Protein AF-A0A381VRU5-F1 (afdb_monomer_lite)

Radius of gyration: 12.2 Å; chains: 1; bounding box: 27×28×28 Å

pLDDT: mean 95.63, std 3.84, range [84.19, 98.69]

InterPro domains:
  IPR001451 Hexapeptide repeat [PF00132] (54-87)
  IPR011004 Trimeric LpxA-like superfamily [SSF51161] (17-87)

Organism: NCBI:txid408172

Foldseek 3Di:
DFAAEDPVCPPPDPVPRQTEEAEDCEADDAAEDYTQEYHYACEYEAHHEYHDHLEYAYYNEYHYACEYEDYNHYHYYNHYDYHNHYHYD

Secondary structure (DSSP, 8-state):
-EEEPPGGGTTS-GGG----EE-TT-B--SEEEETT-EE-TT-EE-SSEEE-TT-EE-TT-EE-TT-EE-TT-EE-TT-EEPTT-EE--

Structure (mmCIF, N/CA/C/O backbone):
data_AF-A0A381VRU5-F1
#
_entry.id   AF-A0A381VRU5-F1
#
loop_
_atom_site.group_PDB
_atom_site.id
_atom_site.type_symbol
_atom_site.label_atom_id
_atom_site.label_alt_id
_atom_site.label_comp_id
_atom_site.label_asym_id
_atom_site.label_entity_id
_atom_site.label_seq_id
_atom_site.pdbx_PDB_ins_code
_atom_site.Cartn_x
_atom_site.Cartn_y
_atom_site.Cartn_z
_atom_site.occupancy
_atom_site.B_iso_or_equiv
_atom_site.auth_seq_id
_atom_site.auth_comp_id
_atom_site.auth_asym_id
_atom_site.auth_atom_id
_atom_site.pdbx_PDB_model_num
ATOM 1 N N . MET A 1 1 ? 8.726 -2.211 6.996 1.00 85.06 1 MET A N 1
ATOM 2 C CA . MET A 1 1 ? 8.826 -0.823 7.474 1.00 85.06 1 MET A CA 1
ATOM 3 C C . MET A 1 1 ? 7.457 -0.176 7.365 1.00 85.06 1 MET A C 1
ATOM 5 O O . MET A 1 1 ? 6.833 -0.298 6.322 1.00 85.06 1 MET A O 1
ATOM 9 N N . ILE A 1 2 ? 6.956 0.435 8.433 1.00 91.06 2 ILE A N 1
ATOM 10 C CA . ILE A 1 2 ? 5.621 1.048 8.455 1.00 91.06 2 ILE A CA 1
ATOM 11 C C . ILE A 1 2 ? 5.785 2.491 8.923 1.00 91.06 2 ILE A C 1
ATOM 13 O O . ILE A 1 2 ? 6.436 2.717 9.940 1.00 91.06 2 ILE A O 1
ATOM 17 N N . GLY A 1 3 ? 5.224 3.437 8.169 1.00 87.38 3 GLY A N 1
ATOM 18 C CA . GLY A 1 3 ? 5.266 4.865 8.472 1.00 87.38 3 GLY A CA 1
ATOM 19 C C . GLY A 1 3 ? 6.623 5.515 8.206 1.00 87.38 3 GLY A C 1
ATOM 20 O O . GLY A 1 3 ? 7.023 6.393 8.963 1.00 87.38 3 GLY A O 1
ATOM 21 N N . TYR A 1 4 ? 7.356 5.078 7.174 1.00 88.44 4 TYR A N 1
ATOM 22 C CA . TYR A 1 4 ? 8.642 5.707 6.850 1.00 88.44 4 TYR A CA 1
ATOM 23 C C . TYR A 1 4 ? 8.446 7.147 6.358 1.00 88.44 4 TYR A C 1
ATOM 25 O O . TYR A 1 4 ? 7.614 7.344 5.470 1.00 88.44 4 TYR A O 1
ATOM 33 N N . PRO A 1 5 ? 9.188 8.140 6.876 1.00 91.06 5 PRO A N 1
ATOM 34 C CA . PRO A 1 5 ? 9.076 9.518 6.414 1.00 91.06 5 PRO A CA 1
ATOM 35 C C . PRO A 1 5 ? 9.335 9.626 4.910 1.00 91.06 5 PRO A C 1
ATOM 37 O O . PRO A 1 5 ? 10.302 9.068 4.390 1.00 91.06 5 PRO A O 1
ATOM 40 N N . HIS A 1 6 ? 8.472 10.356 4.210 1.00 88.50 6 HIS A N 1
ATOM 41 C CA . HIS A 1 6 ? 8.760 10.785 2.842 1.00 88.50 6 HIS A CA 1
ATOM 42 C C . HIS A 1 6 ? 9.729 11.976 2.849 1.00 88.50 6 HIS A C 1
ATOM 44 O O . HIS A 1 6 ? 10.043 12.524 3.907 1.00 88.50 6 HIS A O 1
ATOM 50 N N . LYS A 1 7 ? 10.211 12.382 1.669 1.00 87.69 7 LYS A N 1
ATOM 51 C CA . LYS A 1 7 ? 11.262 13.403 1.518 1.00 87.69 7 LYS A CA 1
ATOM 52 C C . 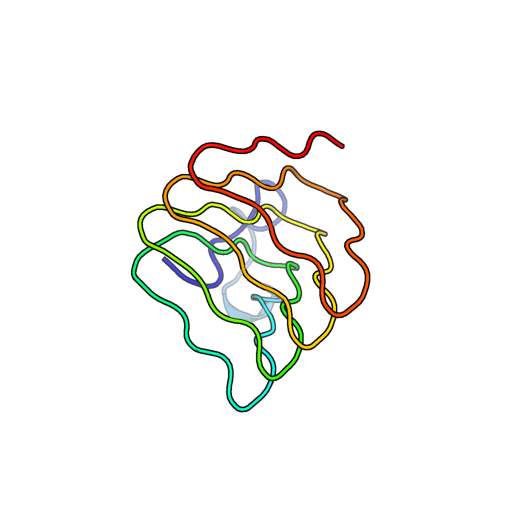LYS A 1 7 ? 10.993 14.679 2.328 1.00 87.69 7 LYS A C 1
ATOM 54 O O . LYS A 1 7 ? 11.902 15.174 2.984 1.00 87.69 7 LYS A O 1
ATOM 59 N N . ASP A 1 8 ? 9.745 15.142 2.356 1.00 87.00 8 ASP A N 1
ATOM 60 C CA . ASP A 1 8 ? 9.354 16.389 3.027 1.00 87.00 8 ASP A CA 1
ATOM 61 C C . ASP A 1 8 ? 9.183 16.243 4.553 1.00 87.00 8 ASP A C 1
ATOM 63 O O . ASP A 1 8 ? 8.799 17.189 5.246 1.00 87.00 8 ASP A O 1
ATOM 67 N N . GLU A 1 9 ? 9.406 15.049 5.101 1.00 90.31 9 GLU A N 1
ATOM 68 C CA . GLU A 1 9 ? 9.381 14.751 6.537 1.00 90.31 9 GLU A CA 1
ATOM 69 C C . GLU A 1 9 ? 10.750 14.346 7.095 1.00 90.31 9 GLU A C 1
ATOM 71 O O . GLU A 1 9 ? 10.858 14.152 8.302 1.00 90.31 9 GLU A O 1
ATOM 76 N N . LEU A 1 10 ? 11.795 14.243 6.265 1.00 89.06 10 LEU A N 1
ATOM 77 C CA . LEU A 1 10 ? 13.125 13.813 6.721 1.00 89.06 10 LEU A CA 1
ATOM 78 C C . LEU A 1 10 ? 13.774 14.798 7.705 1.00 89.06 10 LEU A C 1
ATOM 80 O O . LEU A 1 10 ? 14.431 14.361 8.645 1.00 89.06 10 LEU A O 1
ATOM 84 N N . ASP A 1 11 ? 13.546 16.100 7.516 1.00 90.69 11 ASP A N 1
ATOM 85 C CA . ASP A 1 11 ? 14.104 17.165 8.365 1.00 90.69 11 ASP A CA 1
ATOM 86 C C . ASP A 1 11 ? 13.166 17.577 9.512 1.00 90.69 11 ASP A C 1
ATOM 88 O O . ASP A 1 11 ? 13.457 18.505 10.268 1.00 90.69 11 ASP A O 1
ATOM 92 N N . LYS A 1 12 ? 12.003 16.928 9.631 1.00 89.44 12 LYS A N 1
ATOM 93 C CA . LYS A 1 12 ? 11.007 17.272 10.646 1.00 89.44 12 LYS A CA 1
ATOM 94 C C . LYS A 1 12 ? 11.316 16.605 11.978 1.00 89.44 12 LYS A C 1
ATOM 96 O O . LYS A 1 12 ? 11.863 15.502 12.037 1.00 89.44 12 LYS A O 1
ATOM 101 N N . ASN A 1 13 ? 10.898 17.256 13.063 1.00 90.38 13 ASN A N 1
ATOM 102 C CA . ASN A 1 13 ? 10.909 16.605 14.365 1.00 90.38 13 ASN A CA 1
ATOM 103 C C . ASN A 1 13 ? 9.954 15.411 14.345 1.00 90.38 13 ASN A C 1
ATOM 105 O O . ASN A 1 13 ? 8.959 15.396 13.622 1.00 90.38 13 ASN A O 1
ATOM 109 N N . ARG A 1 14 ? 10.233 14.418 15.191 1.00 84.19 14 ARG A N 1
ATOM 110 C CA . ARG A 1 14 ? 9.426 13.196 15.286 1.00 84.19 14 ARG A CA 1
ATOM 111 C C . ARG A 1 14 ? 7.938 13.475 15.522 1.00 84.19 14 ARG A C 1
ATOM 113 O O . ARG A 1 14 ? 7.108 12.756 14.976 1.00 84.19 14 ARG A O 1
ATOM 120 N N . ASP A 1 15 ? 7.625 14.499 16.309 1.00 88.19 15 ASP A N 1
ATOM 121 C CA . ASP A 1 15 ? 6.249 14.871 16.660 1.00 88.19 15 ASP A CA 1
ATOM 122 C C . ASP A 1 15 ? 5.474 15.480 15.476 1.00 88.19 15 ASP A C 1
ATOM 124 O O . ASP A 1 15 ? 4.245 15.475 15.474 1.00 88.19 15 ASP A O 1
ATOM 128 N N . ASP A 1 16 ? 6.185 15.936 14.439 1.00 87.75 16 ASP A N 1
ATOM 129 C CA . ASP A 1 16 ? 5.618 16.539 13.228 1.00 87.75 16 ASP A CA 1
ATOM 130 C C . ASP A 1 16 ? 5.437 15.523 12.079 1.00 87.75 16 ASP A C 1
ATOM 132 O O . ASP A 1 16 ? 4.936 15.870 11.002 1.00 87.75 16 ASP A O 1
ATOM 136 N N . ILE A 1 17 ? 5.852 14.264 12.274 1.00 89.88 17 ILE A N 1
ATOM 137 C CA . ILE A 1 17 ? 5.701 13.192 11.283 1.00 89.88 17 ILE A CA 1
ATOM 138 C C . ILE A 1 17 ? 4.269 12.661 11.361 1.00 89.88 17 ILE A C 1
ATOM 140 O O . ILE A 1 17 ? 3.854 12.107 12.379 1.00 89.88 17 ILE A O 1
ATOM 144 N N . LYS A 1 18 ? 3.512 12.775 10.262 1.00 90.06 18 LYS A N 1
ATOM 145 C CA . LYS A 1 18 ? 2.100 12.348 10.232 1.00 90.06 18 LYS A CA 1
ATOM 146 C C . LYS A 1 18 ? 1.935 10.839 10.415 1.00 90.06 18 LYS A C 1
ATOM 148 O O . LYS A 1 18 ? 0.909 10.389 10.923 1.00 90.06 18 LYS A O 1
ATOM 153 N N . GLY A 1 19 ? 2.930 10.064 9.984 1.00 93.25 19 GLY A N 1
ATOM 154 C CA . GLY A 1 19 ? 2.866 8.610 9.945 1.00 93.25 19 GLY A CA 1
ATOM 1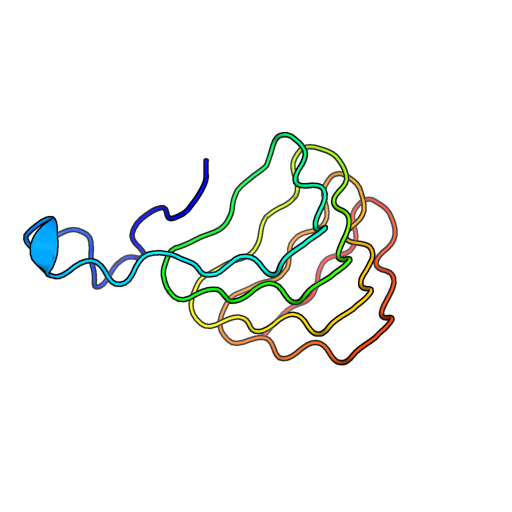55 C C . GLY A 1 19 ? 1.862 8.115 8.905 1.00 93.25 19 GLY A C 1
ATOM 156 O O . GLY A 1 19 ? 1.320 8.880 8.109 1.00 93.25 19 GLY A O 1
ATOM 157 N N . CYS A 1 20 ? 1.617 6.809 8.892 1.00 95.75 20 CYS A N 1
ATOM 158 C CA . CYS A 1 20 ? 0.614 6.190 8.027 1.00 95.75 20 CYS A CA 1
ATOM 159 C C . CYS A 1 20 ? -0.602 5.735 8.836 1.00 95.75 20 CYS A C 1
ATOM 161 O O . CYS A 1 20 ? -0.511 5.501 10.042 1.00 95.75 20 CYS A O 1
ATOM 163 N N . THR A 1 21 ? -1.725 5.516 8.157 1.00 97.06 21 THR A N 1
ATOM 164 C CA . THR A 1 21 ? -2.922 4.924 8.776 1.00 97.06 21 THR A CA 1
ATOM 165 C C . THR A 1 21 ? -3.204 3.550 8.186 1.00 97.06 21 THR A C 1
ATOM 167 O O . THR A 1 21 ? -3.109 3.356 6.976 1.00 97.06 21 THR A O 1
ATOM 170 N N . ILE A 1 22 ? -3.534 2.588 9.049 1.00 97.62 22 ILE A N 1
ATOM 171 C CA . ILE A 1 22 ? -3.901 1.224 8.663 1.00 97.62 22 ILE A CA 1
ATOM 172 C C . ILE A 1 22 ? -5.242 0.908 9.320 1.00 97.62 22 ILE A C 1
ATOM 174 O O . ILE A 1 22 ? -5.385 1.013 10.539 1.00 97.62 22 ILE A O 1
ATOM 178 N N . GLY A 1 23 ? -6.230 0.545 8.508 1.00 97.81 23 GLY A N 1
ATOM 179 C CA . GLY A 1 23 ? -7.568 0.209 8.963 1.00 97.81 23 GLY A CA 1
ATOM 180 C C . GLY A 1 23 ? -7.606 -1.065 9.805 1.00 97.81 23 GLY A C 1
ATOM 181 O O . GLY A 1 23 ? -6.745 -1.941 9.714 1.00 97.81 23 GLY A O 1
ATOM 182 N N . ALA A 1 24 ? -8.646 -1.175 10.632 1.00 98.00 24 ALA A N 1
ATOM 183 C CA . ALA A 1 24 ? -8.881 -2.349 11.465 1.00 98.00 24 ALA A CA 1
ATOM 184 C C . ALA A 1 24 ? -9.006 -3.635 10.628 1.00 98.00 24 ALA A C 1
ATOM 186 O O . ALA A 1 24 ? -9.463 -3.608 9.482 1.00 98.00 24 ALA A O 1
ATOM 187 N N . ASN A 1 25 ? -8.633 -4.767 11.231 1.00 98.19 25 ASN A N 1
ATOM 188 C CA . ASN A 1 25 ? -8.684 -6.108 10.632 1.00 98.19 25 ASN A CA 1
ATOM 189 C C . ASN A 1 25 ? -7.830 -6.286 9.364 1.00 98.19 25 ASN A C 1
ATOM 191 O O . ASN A 1 25 ? -7.994 -7.266 8.636 1.00 98.19 25 ASN A O 1
ATOM 195 N N . SER A 1 26 ? -6.914 -5.360 9.087 1.00 97.81 26 SER A N 1
ATOM 196 C CA . SER A 1 26 ? -5.977 -5.490 7.978 1.00 97.81 26 SER A CA 1
ATOM 197 C C . SER A 1 26 ? -4.804 -6.394 8.358 1.00 97.81 26 SER A C 1
ATOM 199 O O . SER A 1 26 ? -4.280 -6.341 9.469 1.00 97.81 26 SER A O 1
ATOM 201 N N . THR A 1 27 ? -4.382 -7.243 7.422 1.00 97.69 27 THR A N 1
ATOM 202 C CA . THR A 1 27 ? -3.206 -8.109 7.582 1.00 97.69 27 THR A CA 1
ATOM 203 C C . THR A 1 27 ? -2.063 -7.533 6.769 1.00 97.69 27 THR A C 1
ATOM 205 O O . THR A 1 27 ? -2.068 -7.621 5.541 1.00 97.69 27 THR A O 1
ATOM 208 N N . ILE A 1 28 ? -1.076 -6.968 7.462 1.00 96.94 28 ILE A N 1
ATOM 209 C CA . ILE A 1 28 ? 0.113 -6.389 6.842 1.00 96.94 28 ILE A CA 1
ATOM 210 C C . ILE A 1 28 ? 1.284 -7.352 7.016 1.00 96.94 28 ILE A C 1
ATOM 212 O O . ILE A 1 28 ? 1.789 -7.552 8.121 1.00 96.94 28 ILE A O 1
ATOM 216 N N 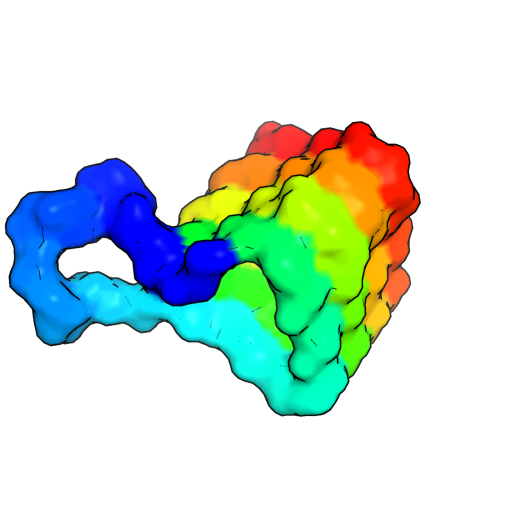. ARG A 1 29 ? 1.708 -7.978 5.920 1.00 96.44 29 ARG A N 1
ATOM 217 C CA . ARG A 1 29 ? 2.915 -8.817 5.873 1.00 96.44 29 ARG A CA 1
ATOM 218 C C . ARG A 1 29 ? 4.172 -7.940 5.724 1.00 96.44 29 ARG A C 1
ATOM 220 O O . ARG A 1 29 ? 4.050 -6.726 5.572 1.00 96.44 29 ARG A O 1
ATOM 227 N N . PRO A 1 30 ? 5.396 -8.495 5.798 1.00 97.06 30 PRO A N 1
ATOM 228 C CA . PRO A 1 30 ? 6.609 -7.705 5.597 1.00 97.06 30 PRO A CA 1
ATOM 229 C C . PRO A 1 30 ? 6.597 -6.951 4.260 1.00 97.06 30 PRO A C 1
ATOM 231 O O . PRO A 1 30 ? 6.427 -7.559 3.209 1.00 97.06 30 PRO A O 1
ATOM 234 N N . GLY A 1 31 ? 6.778 -5.634 4.318 1.00 95.50 31 GLY A N 1
ATOM 235 C CA . GLY A 1 31 ? 6.761 -4.713 3.179 1.00 95.50 31 GLY A CA 1
ATOM 236 C C . GLY A 1 31 ? 7.035 -3.282 3.636 1.00 95.50 31 GLY A C 1
ATOM 237 O O . GLY A 1 31 ? 7.542 -3.081 4.747 1.00 95.50 31 GLY A O 1
ATOM 238 N N . ALA A 1 32 ? 6.709 -2.297 2.805 1.00 96.25 32 ALA A N 1
ATOM 239 C CA . ALA A 1 32 ? 6.917 -0.880 3.074 1.00 96.25 32 ALA A CA 1
ATOM 240 C C . ALA A 1 32 ? 5.621 -0.077 2.887 1.00 96.25 32 ALA A C 1
ATOM 242 O O . ALA A 1 32 ? 4.996 -0.136 1.833 1.00 96.25 32 ALA A O 1
ATOM 243 N N . ILE A 1 33 ? 5.241 0.692 3.908 1.00 97.00 33 ILE A N 1
ATOM 244 C CA . ILE A 1 33 ? 4.193 1.718 3.827 1.00 97.00 33 ILE A CA 1
ATOM 245 C C . ILE A 1 33 ? 4.828 3.037 4.257 1.00 97.00 33 ILE A C 1
ATOM 247 O O . ILE A 1 33 ? 5.358 3.129 5.370 1.00 97.00 33 ILE A O 1
ATOM 251 N N . TYR A 1 34 ? 4.799 4.033 3.380 1.00 96.06 34 TYR A N 1
ATOM 252 C CA . TYR A 1 34 ? 5.322 5.368 3.659 1.00 96.06 34 TYR A CA 1
ATOM 253 C C . TYR A 1 34 ? 4.360 6.163 4.544 1.00 96.06 34 TYR A C 1
ATOM 255 O O . TYR A 1 34 ? 3.171 5.862 4.647 1.00 96.06 34 TYR A O 1
ATOM 263 N N . SER A 1 35 ? 4.891 7.179 5.215 1.00 94.62 35 SER A N 1
ATOM 264 C CA . SER A 1 35 ? 4.107 8.198 5.903 1.00 94.62 35 SER A CA 1
ATOM 265 C C . SER A 1 35 ? 3.115 8.846 4.933 1.00 94.62 35 SER A C 1
ATOM 267 O O . SER A 1 35 ? 3.286 8.774 3.719 1.00 94.62 35 SER A O 1
ATOM 269 N N . THR A 1 36 ? 2.042 9.406 5.483 1.00 95.31 36 THR A N 1
ATOM 270 C CA . THR A 1 36 ? 0.859 9.957 4.803 1.00 95.31 36 THR A CA 1
ATOM 271 C C . THR A 1 36 ? 0.010 8.961 4.008 1.00 95.31 36 THR A C 1
ATOM 273 O O . THR A 1 36 ? -1.155 9.265 3.736 1.00 95.31 36 THR A O 1
ATOM 276 N N . ALA A 1 37 ? 0.511 7.754 3.726 1.00 97.19 37 ALA A N 1
ATOM 277 C CA . ALA A 1 37 ? -0.278 6.695 3.111 1.00 97.19 37 ALA A CA 1
ATOM 278 C C . ALA A 1 37 ? -1.412 6.214 4.032 1.00 97.19 37 ALA A C 1
ATOM 280 O O . ALA A 1 37 ? -1.286 6.147 5.266 1.00 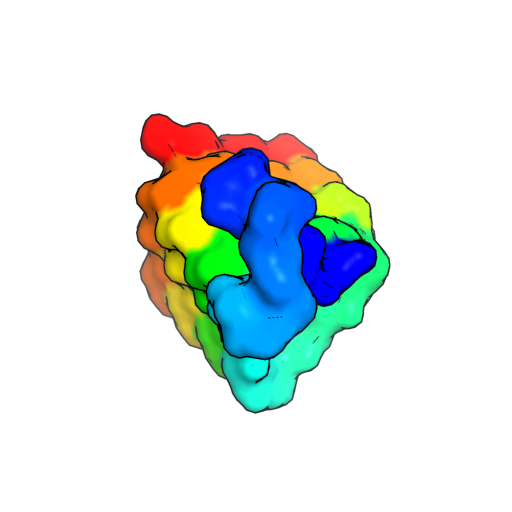97.19 37 ALA A O 1
ATOM 281 N N . LYS A 1 38 ? -2.534 5.843 3.416 1.00 98.00 38 LYS A N 1
ATOM 282 C CA . LYS A 1 38 ? -3.727 5.342 4.100 1.00 98.00 38 LYS A CA 1
ATOM 283 C C . LYS A 1 38 ? -4.129 4.000 3.520 1.00 98.00 38 LYS A C 1
ATOM 285 O O . LYS A 1 38 ? -4.376 3.891 2.325 1.00 98.00 38 LYS A O 1
ATOM 290 N N . VAL A 1 39 ? -4.218 2.991 4.376 1.00 98.19 39 VAL A N 1
ATOM 291 C CA . VAL A 1 39 ? -4.703 1.656 4.025 1.00 98.19 39 VAL A CA 1
ATOM 292 C C . VAL A 1 39 ? -6.037 1.426 4.716 1.00 98.19 39 VAL A C 1
ATOM 294 O O . VAL A 1 39 ? -6.115 1.542 5.938 1.00 98.19 39 VAL A O 1
ATOM 297 N N . GLY A 1 40 ? -7.071 1.088 3.950 1.00 98.38 40 GLY A N 1
ATOM 298 C CA . GLY A 1 40 ? -8.407 0.786 4.451 1.00 98.38 40 GLY A CA 1
ATOM 299 C C . GLY A 1 40 ? -8.477 -0.446 5.357 1.00 98.38 40 GLY A C 1
ATOM 300 O O . GLY A 1 40 ? -7.482 -1.120 5.652 1.00 98.38 40 GLY A O 1
ATOM 301 N N . LYS A 1 41 ? -9.685 -0.723 5.842 1.00 98.69 41 LYS A N 1
ATOM 302 C CA . LYS A 1 41 ? -10.022 -1.857 6.711 1.00 98.69 41 LYS A CA 1
ATOM 303 C C . LYS A 1 41 ? -10.071 -3.151 5.914 1.00 98.69 41 LYS A C 1
ATOM 305 O O . LYS A 1 41 ? -10.385 -3.145 4.729 1.00 98.69 41 LYS A O 1
ATOM 310 N N . ASN A 1 42 ? -9.861 -4.280 6.588 1.00 98.50 42 ASN A N 1
ATOM 311 C CA . ASN A 1 42 ? -9.943 -5.617 5.984 1.00 98.50 42 ASN A CA 1
ATOM 312 C C . ASN A 1 42 ? -9.016 -5.806 4.761 1.00 98.50 42 ASN A C 1
ATOM 314 O O . ASN A 1 42 ? -9.249 -6.686 3.931 1.00 98.50 42 ASN A O 1
ATOM 318 N N . THR A 1 43 ? -7.968 -4.988 4.639 1.00 98.38 43 THR A N 1
ATOM 319 C CA . THR A 1 43 ? -7.018 -5.040 3.527 1.00 98.38 43 THR A CA 1
ATOM 320 C C . THR A 1 43 ? -5.896 -6.016 3.854 1.00 98.38 43 THR A C 1
ATOM 322 O O . THR A 1 43 ? -5.402 -6.093 4.981 1.00 98.38 43 THR A O 1
ATOM 325 N N . ARG A 1 44 ? -5.490 -6.809 2.867 1.00 98.44 44 ARG A N 1
ATOM 326 C CA . ARG A 1 44 ? -4.471 -7.852 3.023 1.00 98.44 44 ARG A CA 1
ATOM 327 C C . ARG A 1 44 ? -3.300 -7.572 2.105 1.00 98.44 44 ARG A C 1
ATOM 329 O O . ARG A 1 44 ? -3.503 -7.224 0.945 1.00 98.44 44 ARG A O 1
ATOM 336 N N . THR A 1 45 ? -2.086 -7.782 2.602 1.00 98.31 45 THR A N 1
ATOM 337 C CA . THR A 1 45 ? -0.871 -7.629 1.800 1.00 98.31 45 THR A CA 1
ATOM 338 C C . THR A 1 45 ? -0.082 -8.934 1.677 1.00 98.31 45 THR A C 1
ATOM 340 O O . THR A 1 45 ? -0.093 -9.787 2.568 1.00 98.31 45 THR A O 1
ATOM 343 N N . GLY A 1 46 ? 0.591 -9.107 0.540 1.00 97.75 46 GLY A N 1
ATOM 344 C CA . GLY A 1 46 ? 1.633 -10.097 0.299 1.00 97.75 46 GLY A CA 1
ATOM 345 C C . GLY A 1 46 ? 2.980 -9.626 0.848 1.00 97.75 46 GLY A C 1
ATOM 346 O O . GLY A 1 46 ? 3.051 -8.680 1.626 1.00 97.75 46 GLY A O 1
ATOM 347 N N . HIS A 1 47 ? 4.068 -10.285 0.461 1.00 97.69 47 HIS A N 1
ATOM 348 C CA . HIS A 1 47 ? 5.409 -9.894 0.918 1.00 97.69 47 HIS A CA 1
ATOM 349 C C . HIS A 1 47 ? 6.027 -8.836 0.009 1.00 97.69 47 HIS A C 1
ATOM 351 O O . HIS A 1 47 ? 5.707 -8.781 -1.174 1.00 97.69 47 HIS A O 1
ATOM 357 N N . ASN A 1 48 ? 6.955 -8.043 0.541 1.00 97.44 48 ASN A N 1
ATOM 358 C CA . ASN A 1 48 ? 7.766 -7.080 -0.208 1.00 97.44 48 ASN A CA 1
ATOM 359 C C . ASN A 1 48 ? 6.935 -6.099 -1.052 1.00 97.44 48 ASN A C 1
ATOM 361 O O . ASN A 1 48 ? 7.384 -5.634 -2.095 1.00 97.44 48 ASN A O 1
ATOM 365 N N . PHE A 1 49 ? 5.708 -5.811 -0.622 1.00 98.00 49 PHE A N 1
ATOM 366 C CA . PHE A 1 49 ? 4.897 -4.775 -1.242 1.00 98.00 49 PHE A CA 1
ATOM 367 C C . PHE A 1 49 ? 5.421 -3.387 -0.840 1.00 98.00 49 PHE A C 1
ATOM 369 O O . PHE A 1 49 ? 6.040 -3.236 0.220 1.00 98.00 49 PHE A O 1
ATOM 376 N N . LEU A 1 50 ? 5.138 -2.383 -1.663 1.00 97.75 50 LEU A N 1
ATOM 377 C CA . LEU A 1 50 ? 5.468 -0.983 -1.425 1.00 97.75 50 LEU A CA 1
ATOM 378 C C . LEU A 1 50 ? 4.230 -0.115 -1.668 1.00 97.75 50 LEU A C 1
ATOM 380 O O . LEU A 1 50 ? 3.642 -0.165 -2.744 1.00 97.75 50 LEU A O 1
ATOM 384 N N . VAL A 1 51 ? 3.858 0.683 -0.670 1.00 97.62 51 VAL A N 1
ATOM 385 C CA . VAL A 1 51 ? 2.863 1.757 -0.777 1.00 97.62 51 VAL A CA 1
ATOM 386 C C . VAL A 1 51 ? 3.551 3.071 -0.446 1.00 97.62 51 VAL A C 1
ATOM 388 O O . VAL A 1 51 ? 4.073 3.231 0.664 1.00 97.62 51 VAL A O 1
ATOM 391 N N . ARG A 1 52 ? 3.563 3.991 -1.406 1.00 96.62 52 ARG A N 1
ATOM 392 C CA . ARG A 1 52 ? 4.222 5.290 -1.279 1.00 96.62 52 ARG A CA 1
ATOM 393 C C . ARG A 1 52 ? 3.329 6.368 -0.673 1.00 96.62 52 ARG A C 1
ATOM 395 O O . ARG A 1 52 ? 2.149 6.158 -0.395 1.00 96.62 52 ARG A O 1
ATOM 402 N N . GLU A 1 53 ? 3.947 7.507 -0.402 1.00 95.88 53 GLU A N 1
ATOM 403 C CA . GLU A 1 53 ? 3.347 8.684 0.208 1.00 95.88 53 GLU A CA 1
ATOM 404 C C . GLU A 1 53 ? 2.084 9.153 -0.524 1.00 95.88 53 GLU A C 1
ATOM 406 O O . GLU A 1 53 ? 1.896 8.916 -1.717 1.00 95.88 53 GLU A O 1
ATOM 411 N N . ASN A 1 54 ? 1.189 9.799 0.223 1.00 95.50 54 ASN A N 1
ATOM 412 C CA . ASN A 1 54 ? -0.070 10.386 -0.252 1.00 95.50 54 ASN A CA 1
ATOM 413 C C . ASN A 1 54 ? -1.034 9.410 -0.945 1.00 95.50 54 ASN A C 1
ATOM 415 O O . ASN A 1 54 ? -2.046 9.827 -1.503 1.00 95.50 54 ASN A O 1
ATOM 419 N N . THR A 1 55 ? -0.764 8.110 -0.871 1.00 97.38 55 THR A N 1
ATOM 420 C CA . THR A 1 55 ? -1.604 7.079 -1.474 1.00 97.38 55 THR A CA 1
ATOM 421 C C . THR A 1 55 ? -2.756 6.698 -0.559 1.00 97.38 55 THR A C 1
ATOM 423 O O . THR A 1 55 ? -2.577 6.514 0.650 1.00 97.38 55 THR A O 1
ATOM 426 N N . VAL A 1 56 ? -3.939 6.518 -1.141 1.00 98.12 56 VAL A N 1
ATOM 427 C CA . VAL A 1 56 ? -5.136 6.028 -0.455 1.00 98.12 56 VAL A CA 1
ATOM 428 C C . VAL A 1 56 ? -5.539 4.682 -1.040 1.00 98.12 56 VAL A C 1
ATOM 430 O O . VAL A 1 56 ? -5.814 4.569 -2.230 1.00 98.12 56 VAL A O 1
ATOM 433 N N . ILE A 1 57 ? -5.606 3.666 -0.184 1.00 98.25 57 ILE A N 1
ATOM 434 C CA . ILE A 1 57 ? -6.122 2.337 -0.502 1.00 98.25 57 ILE A CA 1
ATOM 435 C C . ILE A 1 57 ? -7.445 2.142 0.225 1.00 98.25 57 ILE A C 1
ATOM 437 O O . ILE A 1 57 ? -7.492 2.281 1.448 1.00 98.25 57 ILE A O 1
ATOM 441 N N . GLY A 1 58 ? -8.491 1.806 -0.529 1.00 98.50 58 GLY A N 1
ATOM 442 C CA . GLY A 1 58 ? -9.822 1.513 -0.011 1.00 98.50 58 GLY A CA 1
ATOM 443 C C . GLY A 1 58 ? -9.901 0.270 0.878 1.00 98.50 58 GLY A C 1
ATOM 444 O O . GLY A 1 58 ? -8.908 -0.404 1.187 1.00 98.50 58 GLY A O 1
ATOM 445 N N . ASP A 1 59 ? -11.119 -0.038 1.300 1.00 98.69 59 ASP A N 1
ATOM 446 C CA . ASP A 1 59 ? -11.428 -1.165 2.171 1.00 98.69 59 ASP A CA 1
ATOM 447 C C . ASP A 1 59 ? -11.445 -2.489 1.383 1.00 98.69 59 ASP A C 1
ATOM 449 O O . ASP A 1 59 ? -11.783 -2.543 0.201 1.00 98.69 59 ASP A O 1
ATOM 453 N N . GLY A 1 60 ? -11.080 -3.594 2.037 1.00 98.44 60 GLY A N 1
ATOM 454 C CA . GLY A 1 60 ? -11.187 -4.945 1.472 1.00 98.44 60 GLY A CA 1
ATOM 455 C C . GLY A 1 60 ? -10.195 -5.259 0.348 1.00 98.44 60 GLY A C 1
ATOM 456 O O . GLY A 1 60 ? -10.388 -6.230 -0.385 1.00 98.44 60 GLY A O 1
ATOM 457 N N . CYS A 1 61 ? -9.135 -4.465 0.190 1.00 98.69 61 CYS A N 1
ATOM 458 C CA . CYS A 1 61 ? -8.182 -4.651 -0.898 1.00 98.69 61 CYS A CA 1
ATOM 459 C C . CYS A 1 61 ? -7.241 -5.849 -0.672 1.00 98.69 61 CYS A C 1
ATOM 461 O O . CYS A 1 61 ? -6.942 -6.251 0.457 1.00 98.69 61 CYS A O 1
ATOM 463 N N . LEU A 1 62 ? -6.712 -6.397 -1.766 1.00 98.44 62 LEU A N 1
ATOM 464 C CA . LEU A 1 62 ? -5.608 -7.356 -1.762 1.00 98.44 62 LEU A CA 1
ATOM 465 C C . LEU A 1 62 ? -4.414 -6.770 -2.516 1.00 98.44 62 LEU A C 1
ATOM 467 O O . LEU A 1 62 ? -4.468 -6.591 -3.730 1.00 98.44 62 LEU A O 1
ATOM 471 N N . ILE A 1 63 ? -3.320 -6.530 -1.801 1.00 98.31 63 ILE A N 1
ATOM 472 C CA . ILE A 1 63 ? -2.045 -6.080 -2.361 1.00 98.31 63 ILE A CA 1
ATOM 473 C C . ILE A 1 63 ? -1.136 -7.302 -2.470 1.00 98.31 63 ILE A C 1
ATOM 475 O O . ILE A 1 63 ? -0.695 -7.827 -1.454 1.00 98.31 63 ILE A O 1
ATOM 479 N N . GLY A 1 64 ? -0.887 -7.805 -3.676 1.00 98.31 64 GLY A N 1
ATOM 480 C CA . GLY A 1 64 ? -0.056 -8.989 -3.901 1.00 98.31 64 GLY A CA 1
ATOM 481 C C . GLY A 1 64 ? 1.412 -8.833 -3.479 1.00 98.31 64 GLY A C 1
ATOM 482 O O . GLY A 1 64 ? 1.900 -7.751 -3.158 1.00 98.31 64 GLY A O 1
ATOM 483 N N . THR A 1 65 ? 2.146 -9.948 -3.493 1.00 98.44 65 THR A N 1
ATOM 484 C CA . THR A 1 65 ? 3.602 -9.944 -3.257 1.00 98.44 65 THR A CA 1
ATOM 485 C C . THR A 1 65 ? 4.320 -9.114 -4.325 1.00 98.44 65 THR A C 1
ATOM 487 O O . THR A 1 65 ? 3.970 -9.216 -5.498 1.00 98.44 65 THR A O 1
ATOM 490 N N . ASN A 1 66 ? 5.333 -8.334 -3.945 1.00 98.31 66 ASN A N 1
ATOM 491 C CA . ASN A 1 66 ? 6.097 -7.444 -4.831 1.00 98.31 66 ASN A CA 1
ATOM 492 C C . ASN A 1 66 ? 5.240 -6.406 -5.585 1.00 98.31 66 ASN A C 1
ATOM 494 O O . ASN A 1 66 ? 5.662 -5.921 -6.631 1.00 98.31 66 ASN A O 1
ATOM 498 N N . VAL A 1 67 ? 4.032 -6.087 -5.108 1.00 98.56 67 VAL A N 1
ATOM 499 C CA . VAL A 1 67 ? 3.232 -5.002 -5.693 1.00 98.56 67 VAL A CA 1
ATOM 500 C C . VAL A 1 67 ? 3.806 -3.657 -5.274 1.00 98.56 67 VAL A C 1
ATOM 502 O O . VAL A 1 67 ? 4.120 -3.456 -4.100 1.00 98.56 67 VAL A O 1
ATOM 505 N N . VAL A 1 68 ? 3.894 -2.734 -6.227 1.00 98.44 68 VAL A N 1
ATOM 506 C CA . VAL A 1 68 ? 4.307 -1.351 -5.992 1.00 98.44 68 VAL A CA 1
ATOM 507 C C . VAL A 1 68 ? 3.152 -0.425 -6.359 1.00 98.44 68 VAL A C 1
ATOM 509 O O . VAL A 1 68 ? 2.693 -0.431 -7.499 1.00 98.44 68 VAL A O 1
ATOM 512 N N . ILE A 1 69 ? 2.699 0.363 -5.388 1.00 97.94 69 ILE A N 1
ATOM 513 C CA . ILE A 1 69 ? 1.744 1.457 -5.578 1.00 97.94 69 ILE A CA 1
ATOM 514 C C . ILE A 1 69 ? 2.516 2.757 -5.357 1.00 97.94 69 ILE A C 1
ATOM 516 O O . ILE A 1 69 ? 3.031 2.986 -4.255 1.00 97.94 69 ILE A O 1
ATOM 520 N N . ASP A 1 70 ? 2.663 3.539 -6.427 1.00 96.50 70 ASP A N 1
ATOM 521 C CA . ASP A 1 70 ? 3.441 4.779 -6.433 1.00 96.50 70 ASP A CA 1
ATOM 522 C C . ASP A 1 70 ? 2.733 5.903 -5.667 1.00 96.50 70 ASP A C 1
ATOM 524 O O . ASP A 1 70 ? 1.630 5.716 -5.156 1.00 96.50 70 ASP A O 1
ATOM 528 N N . ASN A 1 71 ? 3.388 7.054 -5.523 1.00 95.12 71 ASN A N 1
ATOM 529 C CA . ASN A 1 71 ? 2.834 8.170 -4.759 1.00 95.12 71 ASN A CA 1
ATOM 530 C C . ASN A 1 71 ? 1.528 8.715 -5.369 1.00 95.12 71 ASN A C 1
ATOM 532 O O . ASN A 1 71 ? 1.260 8.550 -6.555 1.00 95.12 71 ASN A O 1
ATOM 536 N N . ASP A 1 72 ? 0.710 9.359 -4.534 1.00 96.38 72 ASP A N 1
ATOM 537 C CA . ASP A 1 72 ? -0.518 10.073 -4.934 1.00 96.38 72 ASP A CA 1
ATOM 538 C C . ASP A 1 72 ? -1.593 9.211 -5.641 1.00 96.38 72 ASP A C 1
ATOM 540 O O . ASP A 1 72 ? -2.493 9.732 -6.302 1.00 96.38 72 ASP A O 1
ATOM 544 N N . CYS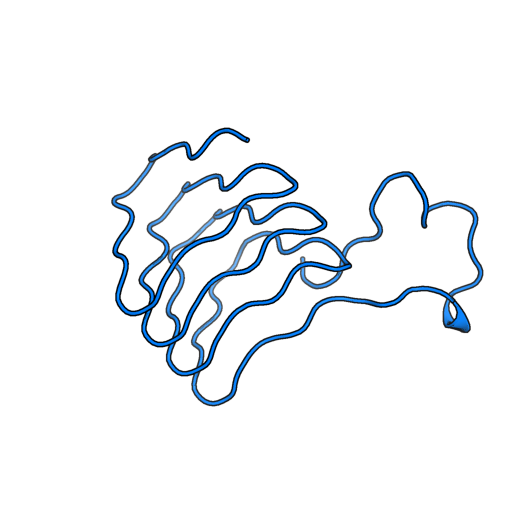 A 1 73 ? -1.557 7.887 -5.466 1.00 97.75 73 CYS A N 1
ATOM 545 C CA . CYS A 1 73 ? -2.560 6.982 -6.025 1.00 97.75 73 CYS A CA 1
ATOM 546 C C . CYS A 1 73 ? -3.855 6.951 -5.192 1.00 97.75 73 CYS A C 1
ATOM 548 O O . CYS A 1 73 ? -3.829 6.983 -3.959 1.00 97.75 73 CYS A O 1
ATOM 550 N N . VAL A 1 74 ? -5.002 6.775 -5.859 1.00 97.81 74 VAL A N 1
ATOM 551 C CA . VAL A 1 74 ? -6.298 6.514 -5.208 1.00 97.81 74 VAL A CA 1
ATOM 552 C C . VAL A 1 74 ? -6.863 5.190 -5.706 1.00 97.81 74 VAL A C 1
ATOM 554 O O . VAL A 1 74 ? -7.289 5.061 -6.851 1.00 97.81 74 VAL A O 1
ATOM 557 N N . VAL A 1 75 ? -6.878 4.199 -4.821 1.00 97.69 75 VAL A N 1
ATOM 558 C CA . VAL A 1 75 ? -7.421 2.863 -5.063 1.00 97.69 75 VAL A CA 1
ATOM 559 C C . VAL A 1 75 ? -8.772 2.738 -4.362 1.00 97.69 75 VAL A C 1
ATOM 561 O O . VAL A 1 75 ? -8.881 3.014 -3.168 1.00 97.69 75 VAL A O 1
ATOM 564 N N . GLY A 1 76 ? -9.792 2.304 -5.104 1.00 98.25 76 GLY A N 1
ATOM 565 C CA . GLY A 1 76 ? -11.133 2.058 -4.569 1.00 98.25 76 GLY A CA 1
ATOM 566 C C . GLY A 1 76 ? -11.231 0.806 -3.692 1.00 98.25 76 GLY A C 1
ATOM 567 O O . GLY A 1 76 ? -10.245 0.128 -3.413 1.00 98.25 76 GLY A O 1
ATOM 568 N N . ASP A 1 77 ? -12.448 0.487 -3.263 1.00 98.62 77 ASP A N 1
ATOM 569 C CA . ASP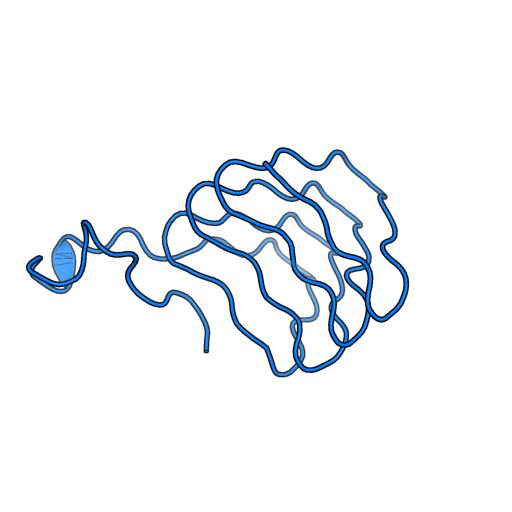 A 1 77 ? -12.702 -0.675 -2.412 1.00 98.62 77 ASP A CA 1
ATOM 570 C C . ASP A 1 77 ? -12.659 -1.991 -3.202 1.00 98.62 77 ASP A C 1
ATOM 572 O O . ASP A 1 77 ? -13.007 -2.053 -4.383 1.00 98.62 77 ASP A O 1
ATOM 576 N N . ASN A 1 78 ? -12.290 -3.078 -2.520 1.00 98.38 78 ASN A N 1
ATOM 577 C CA . ASN A 1 78 ? -12.270 -4.451 -3.037 1.00 98.38 78 ASN A CA 1
ATOM 578 C C . ASN A 1 78 ? -11.381 -4.660 -4.278 1.00 98.38 78 ASN A C 1
ATOM 580 O O . ASN A 1 78 ? -11.573 -5.614 -5.037 1.00 98.38 78 ASN A O 1
ATOM 584 N N . CYS A 1 79 ? -10.384 -3.800 -4.493 1.00 98.38 79 CYS A N 1
ATOM 585 C CA . CYS A 1 79 ? -9.400 -3.991 -5.551 1.00 98.38 79 CYS A CA 1
ATOM 586 C C . CYS A 1 79 ? -8.425 -5.129 -5.210 1.00 98.38 79 CYS A C 1
ATOM 588 O O . CYS A 1 79 ? -8.020 -5.316 -4.061 1.00 98.38 79 CYS A O 1
ATOM 590 N N . SER A 1 80 ? -8.002 -5.881 -6.227 1.00 98.25 80 SER A N 1
ATOM 591 C CA . SER A 1 80 ? -7.010 -6.947 -6.083 1.00 98.25 80 SER A CA 1
ATOM 592 C C . SER A 1 80 ? -5.879 -6.765 -7.085 1.00 98.25 80 SER A C 1
ATOM 594 O O . SER A 1 80 ? -6.079 -6.868 -8.293 1.00 98.25 80 SER A O 1
ATOM 596 N N . PHE A 1 81 ? -4.677 -6.538 -6.565 1.00 97.94 81 PHE A N 1
ATOM 597 C CA . PHE A 1 81 ? -3.453 -6.424 -7.347 1.00 97.94 81 PHE A CA 1
ATOM 598 C C . PHE A 1 81 ? -2.676 -7.728 -7.260 1.00 97.94 81 PHE A C 1
ATOM 600 O O . PHE A 1 81 ? -2.331 -8.191 -6.170 1.00 97.94 81 PHE A O 1
ATOM 607 N N . GLN A 1 82 ? -2.412 -8.328 -8.416 1.00 97.94 82 GLN A N 1
ATOM 608 C CA . GLN A 1 82 ? -1.660 -9.575 -8.503 1.00 97.94 82 GLN A CA 1
ATOM 609 C C . GLN A 1 82 ? -0.159 -9.335 -8.324 1.00 97.94 82 GLN A C 1
ATOM 611 O O . GLN A 1 82 ? 0.328 -8.210 -8.429 1.00 97.94 82 GLN A O 1
ATOM 616 N N . THR A 1 83 ? 0.575 -10.405 -8.021 1.00 98.19 83 THR A N 1
ATOM 617 C CA . THR A 1 83 ? 2.014 -10.346 -7.748 1.00 98.19 83 THR A CA 1
ATOM 618 C C . THR A 1 83 ? 2.791 -9.616 -8.841 1.00 98.19 83 THR A C 1
ATOM 620 O O . THR A 1 83 ? 2.638 -9.919 -10.021 1.00 98.19 83 THR A O 1
ATOM 623 N N . GLY A 1 84 ? 3.649 -8.681 -8.427 1.00 97.69 84 GLY A N 1
ATOM 624 C CA . GLY A 1 84 ? 4.500 -7.901 -9.327 1.00 97.69 84 GLY A CA 1
ATOM 625 C C . GLY A 1 84 ? 3.791 -6.781 -10.092 1.00 97.69 84 GLY A C 1
ATOM 626 O O . GLY A 1 84 ? 4.413 -6.175 -10.959 1.00 97.69 84 GLY A O 1
ATOM 627 N N . ALA A 1 85 ? 2.516 -6.493 -9.803 1.00 98.38 85 ALA A N 1
ATOM 628 C CA . ALA A 1 85 ? 1.833 -5.357 -10.411 1.00 98.38 85 ALA A CA 1
ATOM 629 C C . ALA A 1 85 ? 2.471 -4.024 -9.985 1.00 98.38 85 ALA A C 1
ATOM 631 O O . ALA A 1 85 ? 2.829 -3.834 -8.819 1.00 98.38 85 ALA A O 1
ATOM 632 N N . TYR A 1 86 ? 2.556 -3.096 -10.936 1.00 98.19 86 TYR A N 1
ATOM 633 C CA . TYR A 1 86 ? 2.958 -1.713 -10.709 1.00 98.19 86 TYR A CA 1
ATOM 634 C C . TYR A 1 86 ? 1.785 -0.788 -11.023 1.00 98.19 86 TYR A C 1
ATOM 636 O O . TYR A 1 86 ? 1.166 -0.906 -12.081 1.00 98.19 86 TYR A O 1
ATOM 644 N N . ILE A 1 87 ? 1.478 0.100 -10.084 1.00 97.56 87 ILE A N 1
ATOM 645 C CA . ILE A 1 87 ? 0.409 1.085 -10.181 1.00 97.56 87 ILE A CA 1
ATOM 646 C C . ILE A 1 87 ? 1.088 2.458 -10.180 1.00 97.56 87 ILE A C 1
ATOM 648 O O . ILE A 1 87 ? 1.541 2.882 -9.112 1.00 97.56 87 ILE A O 1
ATOM 652 N N . PRO A 1 88 ? 1.232 3.099 -11.357 1.00 95.00 88 PRO A N 1
ATOM 653 C CA . PRO A 1 88 ? 1.827 4.426 -11.468 1.00 95.00 88 PRO A CA 1
ATOM 654 C C . PRO A 1 88 ? 0.839 5.521 -11.045 1.00 95.00 88 PRO A C 1
ATOM 656 O O . PRO A 1 88 ? -0.375 5.302 -11.078 1.00 95.00 88 PRO A O 1
ATOM 659 N N . THR A 1 89 ? 1.390 6.685 -10.693 1.00 89.25 89 THR A N 1
ATOM 660 C CA . THR A 1 89 ? 0.658 7.938 -10.441 1.00 89.25 89 THR A CA 1
ATOM 661 C C . THR A 1 89 ? -0.045 8.464 -11.689 1.00 89.25 89 THR A C 1
ATOM 663 O O . THR A 1 89 ? 0.563 8.401 -12.785 1.00 89.25 89 THR A O 1
#

Sequence (89 aa):
MIGYPHKDELDKNRDDIKGCTIGANSTIRPGAIYSTAKVGKNTRTGHNFLVRENTVIGDGCLIGTNVVIDNDCVVGDNCSFQTGAYIPT